Protein AF-A0A4Z0GNY0-F1 (afdb_monomer_lite)

Structure (mmCIF, N/CA/C/O backbone):
data_AF-A0A4Z0GNY0-F1
#
_entry.id   AF-A0A4Z0GNY0-F1
#
loop_
_atom_site.group_PDB
_atom_site.id
_atom_site.type_symbol
_atom_site.label_atom_id
_atom_site.label_alt_id
_atom_site.label_comp_id
_atom_site.label_asym_id
_atom_site.label_entity_id
_atom_site.label_seq_id
_atom_site.pdbx_PDB_ins_code
_atom_site.Cartn_x
_atom_site.Cartn_y
_atom_site.Cartn_z
_atom_site.occupancy
_atom_site.B_iso_or_equiv
_atom_site.auth_seq_id
_atom_site.auth_comp_id
_atom_site.auth_asym_id
_atom_site.auth_atom_id
_atom_site.pdbx_PDB_model_num
ATOM 1 N N . MET A 1 1 ? 8.120 -2.210 -7.205 1.00 74.56 1 MET A N 1
ATOM 2 C CA . MET A 1 1 ? 7.227 -3.202 -7.842 1.00 74.56 1 MET A CA 1
ATOM 3 C C . MET A 1 1 ? 7.767 -3.546 -9.221 1.00 74.56 1 MET A C 1
ATOM 5 O O . MET A 1 1 ? 8.250 -2.648 -9.898 1.00 74.56 1 MET A O 1
ATOM 9 N N . LYS A 1 2 ? 7.733 -4.822 -9.613 1.00 87.62 2 LYS A N 1
ATOM 10 C CA . LYS A 1 2 ? 8.101 -5.309 -10.953 1.00 87.62 2 LYS A CA 1
ATOM 11 C C . LYS A 1 2 ? 6.951 -6.182 -11.457 1.00 87.62 2 LYS A C 1
ATOM 13 O O . LYS A 1 2 ? 6.417 -6.954 -10.665 1.00 87.62 2 LYS A O 1
ATOM 18 N N . GLY A 1 3 ? 6.558 -6.049 -12.717 1.00 91.50 3 GLY A N 1
ATOM 19 C CA . GLY A 1 3 ? 5.434 -6.793 -13.291 1.00 91.50 3 GLY A CA 1
ATOM 20 C C . GLY A 1 3 ? 5.240 -6.501 -14.774 1.00 91.50 3 GLY A C 1
ATOM 21 O O . GLY A 1 3 ? 6.052 -5.804 -15.369 1.00 91.50 3 GLY A O 1
ATOM 22 N N . TYR A 1 4 ? 4.172 -7.027 -15.371 1.00 95.62 4 TYR A N 1
ATOM 23 C CA . TYR A 1 4 ? 3.793 -6.721 -16.752 1.00 95.62 4 TYR A CA 1
ATOM 24 C C . TYR A 1 4 ? 2.498 -5.904 -16.767 1.00 95.62 4 TYR A C 1
ATOM 26 O O . TYR A 1 4 ? 1.528 -6.281 -16.115 1.00 95.62 4 TYR A O 1
ATOM 34 N N . ILE A 1 5 ? 2.475 -4.801 -17.517 1.00 91.19 5 ILE A N 1
ATOM 35 C CA . ILE A 1 5 ? 1.291 -3.963 -17.749 1.00 91.19 5 ILE A CA 1
ATOM 36 C C . ILE A 1 5 ? 1.018 -3.982 -19.252 1.00 91.19 5 ILE A C 1
ATOM 38 O O . ILE A 1 5 ? 1.877 -3.596 -20.044 1.00 91.19 5 ILE A O 1
ATOM 42 N N . ASN A 1 6 ? -0.158 -4.472 -19.655 1.00 94.38 6 ASN A N 1
ATOM 43 C CA . ASN A 1 6 ? -0.534 -4.649 -21.066 1.00 94.38 6 ASN A CA 1
ATOM 44 C C . ASN A 1 6 ? 0.525 -5.422 -21.883 1.00 94.38 6 ASN A C 1
ATOM 46 O O . ASN A 1 6 ? 0.857 -5.040 -23.001 1.00 94.38 6 ASN A O 1
ATOM 50 N N . GLY A 1 7 ? 1.106 -6.475 -21.296 1.00 95.31 7 GLY A N 1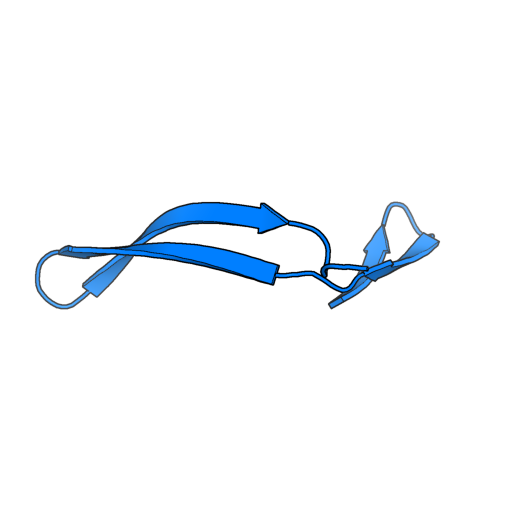
ATOM 51 C CA . GLY A 1 7 ? 2.144 -7.298 -21.934 1.00 95.31 7 GLY A CA 1
ATOM 52 C C . GLY A 1 7 ? 3.557 -6.701 -21.920 1.00 95.31 7 GLY A C 1
ATOM 53 O O . GLY A 1 7 ? 4.501 -7.390 -22.291 1.00 95.31 7 GLY A O 1
ATOM 54 N N . ASN A 1 8 ? 3.736 -5.471 -21.433 1.00 95.75 8 ASN A N 1
ATOM 55 C CA . ASN A 1 8 ? 5.042 -4.819 -21.349 1.00 95.75 8 ASN A CA 1
ATOM 56 C C . ASN A 1 8 ? 5.614 -4.915 -19.937 1.00 95.75 8 ASN A C 1
ATOM 58 O O . ASN A 1 8 ? 4.916 -4.620 -18.965 1.00 95.75 8 ASN A O 1
ATOM 62 N N . TYR A 1 9 ? 6.888 -5.298 -19.816 1.00 95.06 9 TYR A N 1
ATOM 63 C CA . TYR A 1 9 ? 7.571 -5.309 -18.525 1.00 95.06 9 TYR A CA 1
ATOM 64 C C . TYR A 1 9 ? 7.671 -3.884 -17.966 1.00 95.06 9 TYR A C 1
ATOM 66 O O . TYR A 1 9 ? 8.162 -2.971 -18.628 1.00 95.06 9 TYR A O 1
ATOM 74 N N . ALA A 1 10 ? 7.224 -3.709 -16.729 1.00 92.69 10 ALA A N 1
ATOM 75 C CA . ALA A 1 10 ? 7.223 -2.455 -16.002 1.00 92.69 10 ALA A CA 1
ATOM 76 C C . ALA A 1 10 ? 7.859 -2.642 -14.621 1.00 92.69 10 ALA A C 1
ATOM 78 O O . ALA A 1 10 ? 7.687 -3.658 -13.941 1.00 92.69 10 ALA A O 1
ATOM 79 N N . SER A 1 11 ? 8.581 -1.617 -14.178 1.00 91.56 11 SER A N 1
ATOM 80 C CA . SER A 1 11 ? 9.090 -1.535 -12.815 1.00 91.56 11 SER A CA 1
ATOM 81 C C . SER A 1 11 ? 8.921 -0.120 -12.288 1.00 91.56 11 SER A C 1
ATOM 83 O O . SER A 1 11 ? 9.133 0.839 -13.024 1.00 91.56 11 SER A O 1
ATOM 85 N N . GLY A 1 12 ? 8.520 0.003 -11.027 1.00 87.00 12 GLY A N 1
ATOM 86 C CA . GLY A 1 12 ? 8.250 1.283 -10.384 1.00 87.00 12 GLY A CA 1
ATOM 87 C C . GLY A 1 12 ? 8.680 1.279 -8.925 1.00 87.00 12 GLY A C 1
ATOM 88 O O . GLY A 1 12 ? 8.633 0.246 -8.249 1.00 87.00 12 GLY A O 1
ATOM 89 N N . HIS A 1 13 ? 9.097 2.444 -8.446 1.00 89.12 13 HIS A N 1
ATOM 90 C CA . HIS A 1 13 ? 9.517 2.688 -7.070 1.00 89.12 13 HIS A CA 1
ATOM 91 C C . HIS A 1 13 ? 8.875 4.001 -6.620 1.00 89.12 13 HIS A C 1
ATOM 93 O O . HIS A 1 13 ? 8.752 4.932 -7.412 1.00 89.12 13 HIS A O 1
ATOM 99 N N . GLY A 1 14 ? 8.437 4.063 -5.369 1.00 91.25 14 GLY A N 1
ATOM 100 C CA . GLY A 1 14 ? 7.690 5.197 -4.842 1.00 91.25 14 GLY A CA 1
ATOM 101 C C . GLY A 1 14 ? 7.516 5.085 -3.336 1.00 91.25 14 GLY A C 1
ATOM 102 O O . GLY A 1 14 ? 8.014 4.150 -2.707 1.00 91.25 14 GLY A O 1
ATOM 103 N N . ARG A 1 15 ? 6.790 6.042 -2.773 1.00 93.88 15 ARG A N 1
ATOM 104 C CA . ARG A 1 15 ? 6.374 6.076 -1.376 1.00 93.88 15 ARG A CA 1
ATOM 105 C C . ARG A 1 15 ? 4.856 5.958 -1.313 1.00 93.88 15 ARG A C 1
ATOM 107 O O . ARG A 1 15 ? 4.156 6.626 -2.066 1.00 93.88 15 ARG A O 1
ATOM 114 N N . ALA A 1 16 ? 4.368 5.149 -0.383 1.00 93.94 16 ALA A N 1
ATOM 115 C CA . ALA A 1 16 ? 2.958 5.094 -0.029 1.00 93.94 16 ALA A CA 1
ATOM 116 C C . ALA A 1 16 ? 2.755 5.715 1.357 1.00 93.94 16 ALA A C 1
ATOM 118 O O . ALA A 1 16 ? 3.538 5.457 2.274 1.00 93.94 16 ALA A O 1
ATOM 119 N N . THR A 1 17 ? 1.698 6.506 1.506 1.00 95.75 17 THR A N 1
ATOM 120 C CA . THR A 1 17 ? 1.149 6.917 2.799 1.00 95.75 17 THR A CA 1
ATOM 121 C C . THR A 1 17 ? -0.200 6.234 2.963 1.00 95.75 17 THR A C 1
ATOM 123 O O . THR A 1 17 ? -1.101 6.460 2.158 1.00 95.75 17 THR A O 1
ATOM 126 N N . ASN A 1 18 ? -0.339 5.422 4.009 1.00 97.94 18 ASN A N 1
ATOM 127 C CA . ASN A 1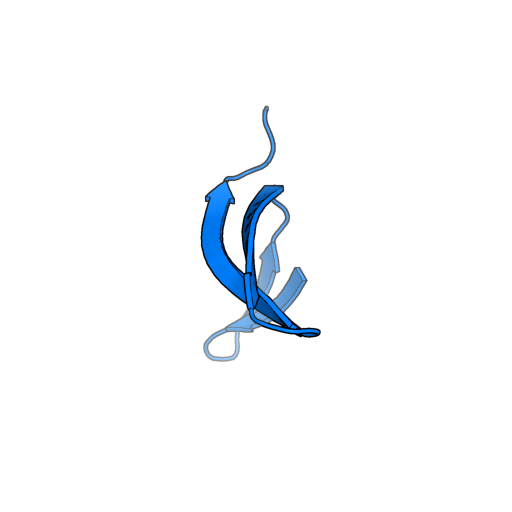 18 ? -1.557 4.669 4.298 1.00 97.94 18 ASN A CA 1
ATOM 128 C C . ASN A 1 18 ? -2.215 5.190 5.574 1.00 97.94 18 ASN A C 1
ATOM 130 O O . ASN A 1 18 ? -1.535 5.401 6.579 1.00 97.94 18 ASN A O 1
ATOM 134 N N . ILE A 1 19 ? -3.536 5.359 5.544 1.00 97.69 19 ILE A N 1
ATOM 135 C CA . ILE A 1 19 ? -4.348 5.690 6.716 1.00 97.69 19 ILE A CA 1
ATOM 136 C C . ILE A 1 19 ? -5.237 4.493 7.025 1.00 97.69 19 ILE A C 1
ATOM 138 O O . ILE A 1 19 ? -6.025 4.048 6.186 1.00 97.69 19 ILE A O 1
ATOM 142 N N . PHE A 1 20 ? -5.122 4.002 8.255 1.00 98.44 20 PHE A N 1
ATOM 143 C CA . PHE A 1 20 ? -5.922 2.896 8.758 1.00 98.44 20 PHE A CA 1
ATOM 144 C C . PHE A 1 20 ? -6.840 3.366 9.882 1.00 98.44 20 PHE A C 1
ATOM 146 O O . PHE A 1 20 ? -6.460 4.208 10.695 1.00 98.44 20 PHE A O 1
ATOM 153 N N . VAL A 1 21 ? -8.024 2.768 9.959 1.00 98.19 21 VAL A N 1
ATOM 154 C CA . VAL A 1 21 ? -8.916 2.862 11.119 1.00 98.19 21 VAL A CA 1
ATOM 155 C C . VAL A 1 21 ? -9.012 1.486 11.755 1.00 98.19 21 VAL A C 1
ATOM 157 O O . VAL A 1 21 ? -9.108 0.477 11.055 1.00 98.19 21 VAL A O 1
ATOM 160 N N . ARG A 1 22 ? -8.967 1.439 13.087 1.00 97.94 22 ARG A N 1
ATOM 161 C CA . ARG A 1 22 ? -9.277 0.219 13.827 1.00 97.94 22 ARG A CA 1
ATOM 162 C C . ARG A 1 22 ? -10.786 0.129 14.010 1.00 97.94 22 ARG A C 1
ATOM 164 O O . ARG A 1 22 ? -11.369 1.010 14.633 1.00 97.94 22 ARG A O 1
ATOM 171 N N . ASP A 1 23 ? -11.382 -0.936 13.493 1.00 97.44 23 ASP A N 1
ATOM 172 C CA . ASP A 1 23 ? -12.780 -1.293 13.721 1.00 97.44 23 ASP A CA 1
ATOM 173 C C . ASP A 1 23 ? -12.834 -2.665 14.402 1.00 97.44 23 ASP A C 1
ATOM 175 O O . ASP A 1 23 ? -12.321 -3.657 13.873 1.00 97.44 23 ASP A O 1
ATOM 179 N N . ALA A 1 24 ? -13.370 -2.697 15.624 1.00 96.38 24 ALA A N 1
ATOM 180 C CA . ALA A 1 24 ? -13.193 -3.799 16.570 1.00 96.38 24 ALA A CA 1
ATOM 181 C C . ALA A 1 24 ? -11.709 -4.238 16.664 1.00 96.38 24 ALA A C 1
ATOM 183 O O . ALA A 1 24 ? -10.842 -3.472 17.098 1.00 96.38 24 ALA A O 1
ATOM 184 N N . ASP A 1 25 ? -11.398 -5.453 16.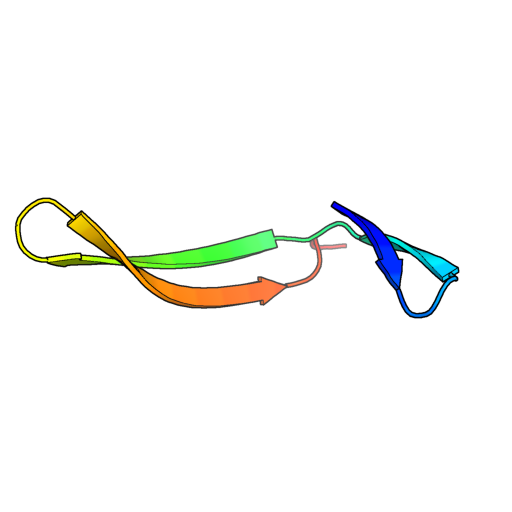212 1.00 96.88 25 ASP A N 1
ATOM 185 C CA . ASP A 1 25 ? -10.047 -6.030 16.219 1.00 96.88 25 ASP A CA 1
ATOM 186 C C . ASP A 1 25 ? -9.425 -6.146 14.825 1.00 96.88 25 ASP A C 1
ATOM 188 O O . ASP A 1 25 ? -8.497 -6.924 14.600 1.00 96.88 25 ASP A O 1
ATOM 192 N N . LYS A 1 26 ? -9.923 -5.360 13.868 1.00 97.69 26 LYS A N 1
ATOM 193 C CA . LYS A 1 26 ? -9.397 -5.303 12.504 1.00 97.69 26 LYS A CA 1
ATOM 194 C C . LYS A 1 26 ? -8.870 -3.911 12.197 1.00 97.69 26 LYS A C 1
ATOM 196 O O . LYS A 1 26 ? -9.468 -2.904 12.563 1.00 97.69 26 LYS A O 1
ATOM 201 N N . TRP A 1 27 ? -7.757 -3.862 11.476 1.00 98.25 27 TRP A N 1
ATOM 202 C CA . TRP A 1 27 ? -7.277 -2.638 10.846 1.00 98.25 27 TRP A CA 1
ATOM 203 C C . TRP A 1 27 ? -7.810 -2.582 9.421 1.00 98.25 27 TRP A C 1
ATOM 205 O O . TRP A 1 27 ? -7.528 -3.465 8.613 1.00 98.25 27 TRP A O 1
ATOM 215 N N . LEU A 1 28 ? -8.591 -1.552 9.126 1.00 97.88 28 LEU A N 1
ATOM 216 C CA . LEU A 1 28 ? -9.151 -1.299 7.807 1.00 97.88 28 LEU A CA 1
ATOM 217 C C . LEU A 1 28 ? -8.347 -0.186 7.143 1.00 97.88 28 LEU A C 1
ATOM 219 O O . LEU A 1 28 ? -8.170 0.881 7.729 1.00 97.88 28 LEU A O 1
ATOM 223 N N . LEU A 1 29 ? -7.858 -0.426 5.927 1.00 97.56 29 LEU A N 1
ATOM 224 C CA . LEU A 1 29 ? -7.270 0.621 5.094 1.00 97.56 29 LEU A CA 1
ATOM 225 C C . LEU A 1 29 ? -8.403 1.506 4.571 1.00 97.56 29 LEU A C 1
ATOM 227 O O . LEU A 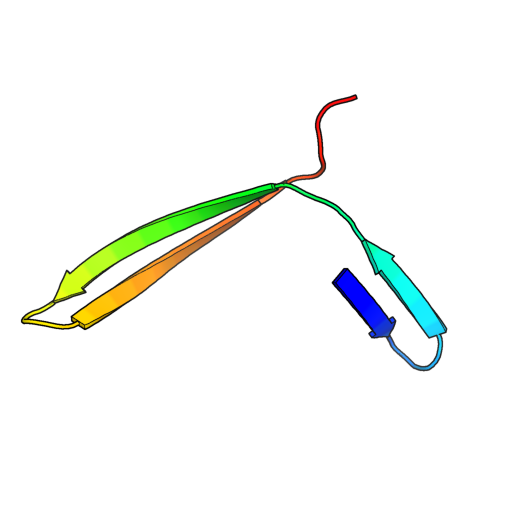1 29 ? -9.260 1.025 3.834 1.00 97.56 29 LEU A O 1
ATOM 231 N N . ILE A 1 30 ? -8.408 2.782 4.950 1.00 97.88 30 ILE A N 1
ATOM 232 C CA . ILE A 1 30 ? -9.454 3.731 4.536 1.00 97.88 30 ILE A CA 1
ATOM 233 C C . ILE A 1 30 ? -8.957 4.759 3.515 1.00 97.88 30 ILE A C 1
ATOM 235 O O . ILE A 1 30 ? -9.765 5.400 2.849 1.00 97.88 30 ILE A O 1
ATOM 239 N N . HIS A 1 31 ? -7.638 4.925 3.381 1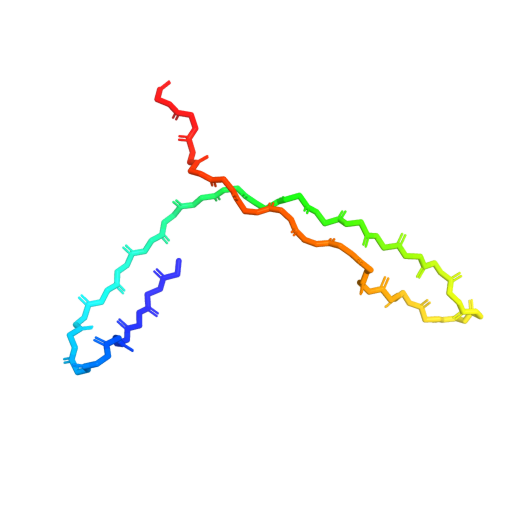.00 97.81 31 HIS A N 1
ATOM 240 C CA . HIS A 1 31 ? -7.030 5.802 2.387 1.00 97.81 31 HIS A CA 1
ATOM 241 C C . HIS A 1 31 ? -5.587 5.382 2.087 1.00 97.81 31 HIS A C 1
ATOM 243 O O . HIS A 1 31 ? -4.820 5.085 3.004 1.00 97.81 31 HIS A O 1
ATOM 249 N N . GLU A 1 32 ? -5.217 5.432 0.810 1.00 97.31 32 GLU A N 1
ATOM 250 C CA . GLU A 1 32 ? -3.850 5.274 0.317 1.00 97.31 32 GLU A CA 1
ATOM 251 C C . GLU A 1 32 ? -3.515 6.457 -0.598 1.00 97.31 32 GLU A C 1
ATOM 253 O O . GLU A 1 32 ? -4.311 6.846 -1.456 1.00 97.31 32 GLU A O 1
ATOM 258 N N . HIS A 1 33 ? -2.322 7.019 -0.420 1.00 96.38 33 HIS A N 1
ATOM 259 C CA . HIS A 1 33 ? -1.760 8.034 -1.301 1.00 96.38 33 HIS A CA 1
ATOM 260 C C . HIS A 1 33 ? -0.369 7.598 -1.757 1.00 96.38 33 HIS A C 1
ATOM 262 O O . HIS A 1 33 ? 0.543 7.426 -0.945 1.00 96.38 33 HIS A O 1
ATOM 268 N N . LEU A 1 34 ? -0.208 7.440 -3.070 1.00 93.88 34 LEU A N 1
ATOM 269 C CA . LEU A 1 34 ? 1.045 7.051 -3.707 1.00 93.88 34 LEU A CA 1
ATOM 270 C C . LEU A 1 34 ? 1.759 8.27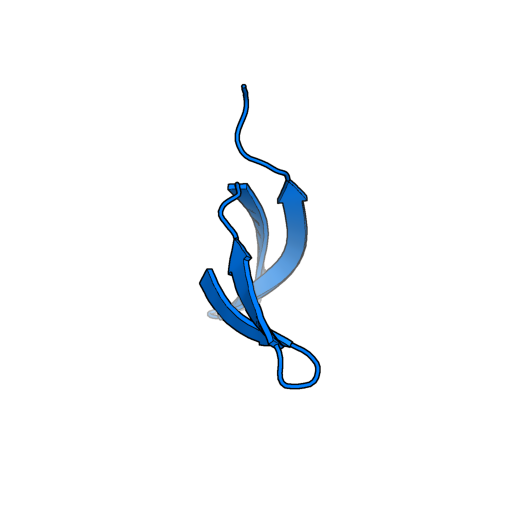5 -4.284 1.00 93.88 34 LEU A C 1
ATOM 272 O O . LEU A 1 34 ? 1.164 9.054 -5.025 1.00 93.88 34 LEU A O 1
ATOM 276 N N . SER A 1 35 ? 3.049 8.412 -3.989 1.00 92.75 35 SER A N 1
ATOM 277 C CA . SER A 1 35 ? 3.919 9.429 -4.581 1.00 92.75 35 SER A CA 1
ATOM 278 C C . SER A 1 35 ? 5.200 8.803 -5.145 1.00 92.75 35 SER A C 1
ATOM 280 O O . SER A 1 35 ? 5.641 7.758 -4.660 1.00 92.75 35 SER A O 1
ATOM 282 N N . PRO A 1 36 ? 5.864 9.442 -6.122 1.00 90.75 36 PRO A N 1
ATOM 283 C CA . PRO A 1 36 ? 7.245 9.112 -6.466 1.00 90.75 36 PRO A CA 1
ATOM 284 C C . PRO A 1 36 ? 8.181 9.264 -5.256 1.00 90.75 36 PRO A C 1
ATOM 286 O O . PRO A 1 36 ? 7.824 9.886 -4.245 1.00 90.75 36 PRO A O 1
ATOM 289 N N . LEU A 1 37 ? 9.385 8.696 -5.358 1.00 87.56 37 LEU A N 1
ATOM 290 C CA . LEU A 1 37 ? 10.466 9.037 -4.432 1.00 87.56 37 LEU A CA 1
ATOM 291 C C . LEU A 1 37 ? 10.919 10.488 -4.687 1.00 87.56 37 LEU A C 1
ATOM 293 O O . LEU A 1 37 ? 10.838 10.940 -5.831 1.00 87.56 37 LEU A O 1
ATOM 297 N N . PRO A 1 38 ? 11.364 11.223 -3.651 1.00 79.25 38 PRO A N 1
ATOM 298 C CA . PRO A 1 38 ? 11.988 12.529 -3.850 1.00 79.25 38 PRO A CA 1
ATOM 299 C C . PRO A 1 38 ? 13.227 12.407 -4.752 1.00 79.25 38 PRO A C 1
ATOM 301 O O . PRO A 1 38 ? 13.905 11.378 -4.707 1.00 79.25 38 PRO A O 1
ATOM 304 N N . ASN A 1 39 ? 13.504 13.455 -5.537 1.00 73.56 39 ASN A N 1
ATOM 305 C CA . ASN A 1 39 ? 14.755 13.610 -6.290 1.00 73.56 39 ASN A CA 1
ATOM 306 C C . ASN A 1 39 ? 15.932 13.932 -5.367 1.00 73.56 39 ASN A C 1
ATOM 308 O O . ASN A 1 39 ? 15.704 14.674 -4.382 1.00 73.56 39 ASN A O 1
#

Organism: NCBI:txid1465501

Foldseek 3Di:
DWDDDPNHTDDADWDKDWDWDDDPNDTDTPDIDTGHDDD

pLDDT: mean 93.22, std 6.02, range [73.56, 98.44]

Secondary structure (DSSP, 8-state):
-EEEETTEEEE--EEEEEEEEEETTEEEEEEEEEEEPP-

InterPro domains:
  IPR032710 NTF2-like domain superfamily [SSF54427] (5-36)
  IPR037401 SnoaL-like domain [PF13474] (5-36)

Sequence (39 aa):
MKGYINGNYASGHGRATNIFVRDADKWLLIHEHLSPLPN

Radius of gyration: 14.63 Å; chains: 1; bounding box: 28×21×38 Å